Protein AF-A0ABD0QIL6-F1 (afdb_monomer_lite)

Sequence (92 aa):
MMTMMMMMCSSLVLLGLIGIGVTSSGSSTSSPRMKLSYKDLQQFNGVKRFDLERSCCFGALLLDEERGRLFVGARNFLLSLSLDNISKQEQK

Secondary structure (DSSP, 8-state):
-HHHHHHHHHHHHHHHHHTTS---------S-S----HHHHHHTT-------TT-----EEEEETTTTEEEEEETTEEEEEESS-TT-----

Structure (mmCIF, N/CA/C/O backbone):
data_AF-A0ABD0QIL6-F1
#
_entry.id   AF-A0ABD0QIL6-F1
#
loop_
_atom_site.group_PDB
_atom_site.id
_atom_site.type_symbol
_atom_site.label_atom_id
_atom_site.label_alt_id
_atom_site.label_comp_id
_atom_site.label_asym_id
_atom_site.label_entity_id
_atom_site.label_seq_id
_atom_site.pdbx_PDB_ins_code
_atom_site.Cartn_x
_atom_site.Cartn_y
_atom_site.Cartn_z
_atom_site.occupancy
_atom_site.B_iso_or_equiv
_atom_site.auth_seq_id
_atom_site.auth_comp_id
_atom_site.auth_asym_id
_atom_site.auth_atom_id
_atom_site.pdbx_PDB_model_num
ATOM 1 N N . MET A 1 1 ? 35.599 30.258 -63.672 1.00 59.50 1 MET A N 1
ATOM 2 C CA . MET A 1 1 ? 36.024 29.353 -62.576 1.00 59.50 1 MET A CA 1
ATOM 3 C C . MET A 1 1 ? 35.919 30.012 -61.196 1.00 59.50 1 MET A C 1
ATOM 5 O O . MET A 1 1 ? 35.295 29.416 -60.331 1.00 59.50 1 MET A O 1
ATOM 9 N N . MET A 1 2 ? 36.411 31.244 -60.984 1.00 63.59 2 MET A N 1
ATOM 10 C CA . MET A 1 2 ? 36.305 31.946 -59.681 1.00 63.59 2 MET A CA 1
ATOM 11 C C . MET A 1 2 ? 34.865 32.195 -59.186 1.00 63.59 2 MET A C 1
ATOM 13 O O . MET A 1 2 ? 34.603 32.068 -57.994 1.00 63.59 2 MET A O 1
ATOM 17 N N . THR A 1 3 ? 33.909 32.456 -60.083 1.00 63.44 3 THR A N 1
ATOM 18 C CA . THR A 1 3 ? 32.491 32.671 -59.725 1.00 63.44 3 THR A CA 1
ATOM 19 C C . THR A 1 3 ? 31.778 31.398 -59.253 1.00 63.44 3 THR A C 1
ATOM 21 O O . THR A 1 3 ? 30.939 31.463 -58.359 1.00 63.44 3 THR A O 1
ATOM 24 N N . MET A 1 4 ? 32.150 30.227 -59.785 1.00 60.91 4 MET A N 1
ATOM 25 C CA . MET A 1 4 ? 31.595 28.934 -59.352 1.00 60.91 4 MET A CA 1
ATOM 26 C C . MET A 1 4 ? 32.132 28.513 -57.975 1.00 60.91 4 MET A C 1
ATOM 28 O O . MET A 1 4 ? 31.402 27.917 -57.188 1.00 60.91 4 MET A O 1
ATOM 32 N N . MET A 1 5 ? 33.378 28.885 -57.655 1.00 66.69 5 MET A N 1
ATOM 33 C CA . MET A 1 5 ? 33.997 28.616 -56.354 1.00 66.69 5 MET A CA 1
ATOM 34 C C . MET A 1 5 ? 33.371 29.455 -55.227 1.00 66.69 5 MET A C 1
ATOM 36 O O . MET A 1 5 ? 33.071 28.920 -54.164 1.00 66.69 5 MET A O 1
ATOM 40 N N . MET A 1 6 ? 33.080 30.742 -55.469 1.00 66.19 6 MET A N 1
ATOM 41 C CA . MET A 1 6 ? 32.381 31.597 -54.493 1.00 66.19 6 MET A CA 1
ATOM 42 C C . MET A 1 6 ? 30.953 31.119 -54.192 1.00 66.19 6 MET A C 1
ATOM 44 O O . MET A 1 6 ? 30.525 31.162 -53.038 1.00 66.19 6 MET A O 1
ATOM 48 N N . MET A 1 7 ? 30.230 30.631 -55.206 1.00 66.81 7 MET A N 1
ATOM 49 C CA . MET A 1 7 ? 28.860 30.135 -55.041 1.00 66.81 7 MET A CA 1
ATOM 50 C C . MET A 1 7 ? 28.817 28.854 -54.193 1.00 66.81 7 MET A C 1
ATOM 52 O O . MET A 1 7 ? 27.994 28.755 -53.288 1.00 66.81 7 MET A O 1
ATOM 56 N N . MET A 1 8 ? 29.763 27.927 -54.397 1.00 70.31 8 MET A N 1
ATOM 57 C CA . MET A 1 8 ? 29.894 26.724 -53.563 1.00 70.31 8 MET A CA 1
ATOM 58 C C . MET A 1 8 ? 30.227 27.048 -52.102 1.00 70.31 8 MET A C 1
ATOM 60 O O . MET A 1 8 ? 29.630 26.468 -51.197 1.00 70.31 8 MET A O 1
ATOM 64 N N . CYS A 1 9 ? 31.144 27.989 -51.856 1.00 64.81 9 CYS A N 1
ATOM 65 C CA . CYS A 1 9 ? 31.502 28.395 -50.496 1.00 64.81 9 CYS A CA 1
ATOM 66 C C . CYS A 1 9 ? 30.313 29.021 -49.752 1.00 64.81 9 CYS A C 1
ATOM 68 O O . CYS A 1 9 ? 30.106 28.731 -48.577 1.00 64.81 9 CYS A O 1
ATOM 70 N N . SER A 1 10 ? 29.495 29.831 -50.432 1.00 63.50 10 SER A N 1
ATOM 71 C CA . SER A 1 10 ? 28.308 30.449 -49.828 1.00 63.50 10 SER A CA 1
ATOM 72 C C . SER A 1 10 ? 27.225 29.416 -49.481 1.00 63.50 10 SER A C 1
ATOM 74 O O . SER A 1 10 ? 26.652 29.470 -48.392 1.00 63.50 10 SER A O 1
ATOM 76 N N . SER A 1 11 ? 27.009 28.414 -50.341 1.00 63.91 11 SER A N 1
ATOM 77 C CA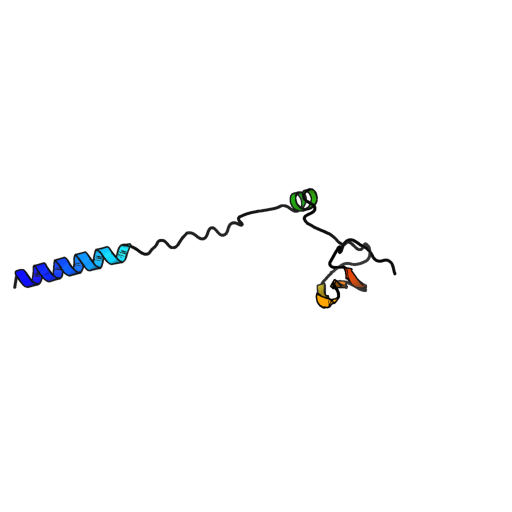 . SER A 1 11 ? 26.089 27.303 -50.062 1.00 63.91 11 SER A CA 1
ATOM 78 C C . SER A 1 11 ? 26.558 26.412 -48.906 1.00 63.91 11 SER A C 1
ATOM 80 O O . SER A 1 11 ? 25.733 25.961 -48.114 1.00 63.91 11 SER A O 1
ATOM 82 N N . LEU A 1 12 ? 27.871 26.191 -48.768 1.00 64.50 12 LEU A N 1
ATOM 83 C CA . LEU A 1 12 ? 28.455 25.431 -47.655 1.00 64.50 12 LEU A CA 1
ATOM 84 C C . LEU A 1 12 ? 28.315 26.165 -46.312 1.00 64.50 12 LEU A C 1
ATOM 86 O O . LEU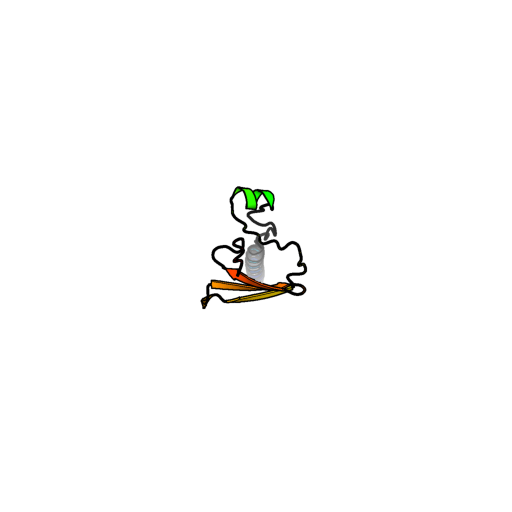 A 1 12 ? 28.004 25.537 -45.302 1.00 64.50 12 LEU A O 1
ATOM 90 N N . VAL A 1 13 ? 28.482 27.491 -46.300 1.00 64.75 13 VAL A N 1
ATOM 91 C CA . VAL A 1 13 ? 28.271 28.321 -45.099 1.00 64.75 13 VAL A CA 1
ATOM 92 C C . VAL A 1 13 ? 26.800 28.307 -44.674 1.00 64.75 13 VAL A C 1
ATOM 94 O O . VAL A 1 13 ? 26.506 28.193 -43.485 1.00 64.75 13 VAL A O 1
ATOM 97 N N . LEU A 1 14 ? 25.870 28.351 -45.635 1.00 60.56 14 LEU A N 1
ATOM 98 C CA . LEU A 1 14 ? 24.437 28.272 -45.347 1.00 60.56 14 LEU A CA 1
ATOM 99 C C . LEU A 1 14 ? 24.035 26.892 -44.795 1.00 60.56 14 LEU A C 1
ATOM 101 O O . LEU A 1 14 ? 23.251 26.825 -43.852 1.00 60.56 14 LEU A O 1
ATOM 105 N N . LEU A 1 15 ? 24.617 25.801 -45.310 1.00 60.22 15 LEU A N 1
ATOM 106 C CA . LEU A 1 15 ? 24.414 24.453 -44.759 1.00 60.22 15 LEU A CA 1
ATOM 107 C C . LEU A 1 15 ? 24.984 24.310 -43.336 1.00 60.22 15 LEU A C 1
ATOM 109 O O . LEU A 1 15 ? 24.369 23.65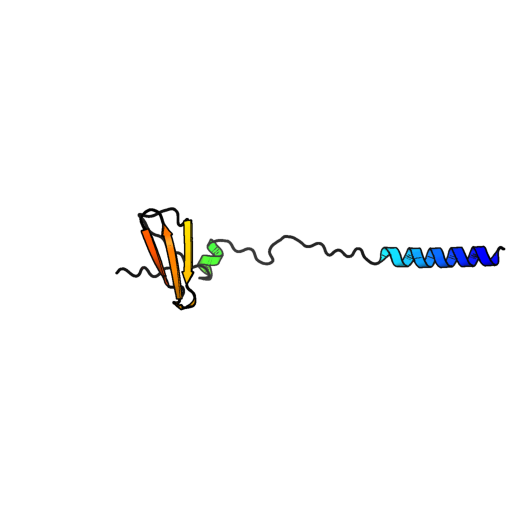9 -42.493 1.00 60.22 15 LEU A O 1
ATOM 113 N N . GLY A 1 16 ? 26.130 24.939 -43.051 1.00 60.03 16 GLY A N 1
ATOM 114 C CA . GLY A 1 16 ? 26.761 24.918 -41.727 1.00 60.03 16 GLY A CA 1
ATOM 115 C C . GLY A 1 16 ? 25.944 25.623 -40.638 1.00 60.03 16 GLY A C 1
ATOM 116 O O . GLY A 1 16 ? 25.948 25.185 -39.490 1.00 60.03 16 GLY A O 1
ATOM 117 N N . LEU A 1 17 ? 25.189 26.667 -40.992 1.00 57.53 17 LEU A N 1
ATOM 118 C CA . LEU A 1 17 ? 24.344 27.414 -40.051 1.00 57.53 17 LEU A CA 1
ATOM 119 C C . LEU A 1 17 ? 23.053 26.669 -39.667 1.00 57.53 17 LEU A C 1
ATOM 121 O O . LEU A 1 17 ? 22.541 26.864 -38.567 1.00 57.53 17 LEU A O 1
ATOM 125 N N . ILE A 1 18 ? 22.548 25.780 -40.529 1.00 57.34 18 ILE A N 1
ATOM 126 C CA . ILE A 1 18 ? 21.335 24.985 -40.260 1.00 57.34 18 ILE A CA 1
ATOM 127 C C . ILE A 1 18 ? 21.639 23.810 -39.305 1.00 57.34 18 ILE A C 1
ATOM 129 O O . ILE A 1 18 ? 20.754 23.343 -38.589 1.00 57.34 18 ILE A O 1
ATOM 133 N N . GLY A 1 19 ? 22.899 23.365 -39.222 1.00 54.56 19 GLY A N 1
ATOM 134 C CA . GLY A 1 19 ? 23.319 22.226 -38.394 1.00 54.56 19 GLY A CA 1
ATOM 135 C C . GLY A 1 19 ? 23.429 22.488 -36.884 1.00 54.56 19 GLY A C 1
ATOM 136 O O . GLY A 1 19 ? 23.588 21.538 -36.124 1.00 54.56 19 GLY A O 1
ATOM 137 N N . ILE A 1 20 ? 23.342 23.743 -36.428 1.00 56.28 20 ILE A N 1
ATOM 138 C CA . ILE A 1 20 ? 23.580 24.119 -35.016 1.00 56.28 20 ILE A CA 1
ATOM 139 C C . ILE A 1 20 ? 22.258 24.270 -34.224 1.00 56.28 20 ILE A C 1
ATOM 141 O O . ILE A 1 20 ? 22.257 24.413 -33.005 1.00 56.28 20 ILE A O 1
ATOM 145 N N . GLY A 1 21 ? 21.102 24.195 -34.891 1.00 57.53 21 GLY A N 1
ATOM 146 C CA . GLY A 1 21 ? 19.813 24.594 -34.315 1.00 57.53 21 GLY A CA 1
ATOM 147 C C . GLY A 1 21 ? 19.000 23.543 -33.548 1.00 57.53 21 GLY A C 1
ATOM 148 O O . GLY A 1 21 ? 17.896 23.876 -33.128 1.00 57.53 21 GLY A O 1
ATOM 149 N N . VAL A 1 22 ? 19.454 22.292 -33.373 1.00 59.25 22 VAL A N 1
ATOM 150 C CA . VAL A 1 22 ? 18.570 21.217 -32.850 1.00 59.25 22 VAL A CA 1
ATOM 151 C C . VAL A 1 22 ? 19.218 20.329 -31.782 1.00 59.25 22 VAL A C 1
ATOM 153 O O . VAL A 1 22 ? 19.039 19.116 -31.761 1.00 59.25 22 VAL A O 1
ATOM 156 N N . THR A 1 23 ? 19.938 20.922 -30.831 1.00 57.47 23 THR A N 1
ATOM 157 C CA . THR A 1 23 ? 20.288 20.225 -29.579 1.00 57.47 23 THR A CA 1
ATOM 158 C C . THR A 1 23 ? 19.769 20.977 -28.361 1.00 57.47 23 THR A C 1
ATOM 160 O O . THR A 1 23 ? 20.487 21.209 -27.396 1.00 57.47 23 THR A O 1
ATOM 163 N N . SER A 1 24 ? 18.491 21.351 -28.380 1.00 57.66 24 SER A N 1
ATOM 164 C CA . SER A 1 24 ? 17.720 21.563 -27.154 1.00 57.66 24 SER A CA 1
ATOM 165 C C . SER A 1 24 ? 17.035 20.251 -26.764 1.00 57.66 24 SER A C 1
ATOM 167 O O . SER A 1 24 ? 15.818 20.163 -26.618 1.00 57.66 24 SER A O 1
ATOM 169 N N . SER A 1 25 ? 17.831 19.195 -26.589 1.00 60.06 25 SER A N 1
ATOM 170 C CA . SER A 1 25 ? 17.419 18.036 -25.803 1.00 60.06 25 SER A CA 1
ATOM 171 C C . SER A 1 25 ? 17.223 18.529 -24.374 1.00 60.06 25 SER A C 1
ATOM 173 O O . SER A 1 25 ? 18.182 18.631 -23.609 1.00 60.06 25 SER A O 1
ATOM 175 N N . GLY A 1 26 ? 15.991 18.945 -24.069 1.00 58.66 26 GLY A N 1
ATOM 176 C CA . GLY A 1 26 ? 15.587 19.400 -22.750 1.00 58.66 26 GLY A CA 1
ATOM 177 C C . GLY A 1 26 ? 16.101 18.414 -21.715 1.00 58.66 26 GLY A C 1
ATOM 178 O O . GLY A 1 26 ? 15.840 17.215 -21.807 1.00 58.66 26 GLY A O 1
ATOM 179 N N . SER A 1 27 ? 16.887 18.917 -20.770 1.00 60.97 27 SER A N 1
ATOM 180 C CA . SER A 1 27 ? 17.368 18.153 -19.633 1.00 60.97 27 SER A CA 1
ATOM 181 C C . SER A 1 27 ? 16.152 17.642 -18.865 1.00 60.97 27 SER A C 1
ATOM 183 O O . SER A 1 27 ? 15.536 18.363 -18.083 1.00 60.97 27 SER A O 1
ATOM 185 N N . SER A 1 28 ? 15.759 16.394 -19.114 1.00 66.25 28 SER A N 1
ATOM 186 C CA . SER A 1 28 ? 14.740 15.714 -18.328 1.00 66.25 28 SER A CA 1
ATOM 187 C C . SER A 1 28 ? 15.303 15.545 -16.921 1.00 66.25 28 SER A C 1
ATOM 189 O O . SER A 1 28 ? 16.015 14.582 -16.637 1.00 66.25 28 SER A O 1
ATOM 191 N N . THR A 1 29 ? 15.060 16.513 -16.041 1.00 69.38 29 THR A N 1
ATOM 192 C CA . THR A 1 29 ? 15.420 16.380 -14.635 1.00 69.38 29 THR A CA 1
ATOM 193 C C . THR A 1 29 ? 14.597 15.222 -14.090 1.00 69.38 29 THR A C 1
ATOM 195 O O . THR A 1 29 ? 13.376 15.316 -13.991 1.00 69.38 29 THR A O 1
ATOM 198 N N . SER A 1 30 ? 15.250 14.111 -13.764 1.00 83.88 30 SER A N 1
ATOM 199 C CA . SER A 1 30 ? 14.623 12.888 -13.246 1.00 83.88 30 SER A CA 1
ATOM 200 C C . SER A 1 30 ? 14.069 13.045 -11.822 1.00 83.88 30 SER A C 1
ATOM 202 O O . SER A 1 30 ? 13.763 12.057 -11.156 1.00 83.88 30 SER A O 1
ATOM 204 N N . SER A 1 31 ? 13.981 14.278 -11.317 1.00 87.00 31 SER A N 1
ATOM 205 C CA . SER A 1 31 ? 13.459 14.588 -9.998 1.00 87.00 31 SER A CA 1
ATOM 206 C C . SER A 1 31 ? 11.926 14.653 -10.030 1.00 87.00 31 SER A C 1
ATOM 208 O O . SER A 1 31 ? 11.339 15.278 -10.918 1.00 87.00 31 SER A O 1
ATOM 210 N N . PRO A 1 32 ? 11.241 14.021 -9.060 1.00 91.50 32 PRO A N 1
ATOM 211 C CA . PRO A 1 32 ? 9.792 14.107 -8.969 1.00 91.50 32 PRO A CA 1
ATOM 212 C C . PRO A 1 32 ? 9.378 15.550 -8.671 1.00 91.50 32 PRO A C 1
ATOM 214 O O . PRO A 1 32 ? 9.974 16.212 -7.823 1.00 91.50 32 PRO A O 1
ATOM 217 N N . ARG A 1 33 ? 8.313 16.021 -9.329 1.00 91.50 33 ARG A N 1
ATOM 218 C CA . ARG A 1 33 ? 7.761 17.373 -9.110 1.00 91.50 33 ARG A CA 1
ATOM 219 C C . ARG A 1 33 ? 7.301 17.597 -7.668 1.00 91.50 33 ARG A C 1
ATOM 221 O O . ARG A 1 33 ? 7.306 18.722 -7.187 1.00 91.50 33 ARG A O 1
ATOM 228 N N . MET A 1 34 ? 6.896 16.522 -6.996 1.00 91.50 34 MET A N 1
ATOM 229 C CA . MET A 1 34 ? 6.430 16.536 -5.618 1.00 91.50 34 MET A CA 1
ATOM 230 C C . MET A 1 34 ? 6.974 15.301 -4.906 1.00 91.50 34 MET A C 1
ATOM 232 O O . MET A 1 34 ? 6.772 14.175 -5.360 1.00 91.50 34 MET A O 1
ATOM 236 N N . LYS A 1 35 ? 7.678 15.510 -3.795 1.00 94.25 35 LYS A N 1
ATOM 237 C CA . LYS A 1 35 ? 8.175 14.441 -2.930 1.00 94.25 35 LYS A CA 1
ATOM 238 C C . LYS A 1 35 ? 7.485 14.571 -1.582 1.00 94.25 35 LYS A C 1
ATOM 240 O O . LYS A 1 35 ? 7.721 15.538 -0.869 1.00 94.25 35 LYS A O 1
ATOM 245 N N . LEU A 1 36 ? 6.645 13.597 -1.256 1.00 95.31 36 LEU A N 1
ATOM 246 C CA . LEU A 1 36 ? 5.955 13.519 0.025 1.00 95.31 36 LEU A CA 1
ATOM 247 C C . LEU A 1 36 ? 6.561 12.398 0.856 1.00 95.31 36 LEU A C 1
ATOM 249 O O . LEU A 1 36 ? 6.776 11.287 0.366 1.00 95.31 36 LEU A O 1
ATOM 253 N N . SER A 1 37 ? 6.844 12.689 2.119 1.00 95.50 37 SER A N 1
ATOM 254 C CA . SER A 1 37 ? 7.192 11.666 3.088 1.00 95.50 37 SER A CA 1
ATOM 255 C C . SER A 1 37 ? 5.935 10.958 3.592 1.00 95.50 37 SER A C 1
ATOM 257 O O . SER A 1 37 ? 4.806 11.441 3.499 1.00 95.50 37 SER A O 1
ATOM 259 N N . TYR A 1 38 ? 6.139 9.804 4.213 1.00 94.62 38 TYR A N 1
ATOM 260 C CA . TYR A 1 38 ? 5.077 9.061 4.885 1.00 94.62 38 TYR A CA 1
ATOM 261 C C . TYR A 1 38 ? 4.389 9.856 6.012 1.00 94.62 38 TYR A C 1
ATOM 263 O O . TYR A 1 38 ? 3.229 9.587 6.334 1.00 94.62 38 TYR A O 1
ATOM 271 N N . LYS A 1 39 ? 5.093 10.815 6.632 1.00 95.50 39 LYS A N 1
ATOM 272 C CA . LYS A 1 39 ? 4.518 11.714 7.644 1.00 95.50 39 LYS A CA 1
ATOM 273 C C . LYS A 1 39 ? 3.577 12.724 6.994 1.00 95.50 39 LYS A C 1
ATOM 275 O O . LYS A 1 39 ? 2.450 12.871 7.457 1.00 95.50 39 LYS A O 1
ATOM 280 N N . ASP A 1 40 ? 3.995 13.310 5.876 1.00 96.12 40 ASP A N 1
ATOM 281 C CA . ASP A 1 40 ? 3.178 14.271 5.128 1.00 96.12 40 ASP A CA 1
ATOM 282 C C . ASP A 1 40 ? 1.881 13.608 4.641 1.00 96.12 40 ASP A C 1
ATOM 284 O O . ASP A 1 40 ? 0.788 14.129 4.853 1.00 96.12 40 ASP A O 1
ATOM 288 N N . LEU A 1 41 ? 1.977 12.392 4.087 1.00 94.94 41 LEU A N 1
ATOM 289 C CA . LEU A 1 41 ? 0.807 11.630 3.634 1.00 94.94 41 LEU A CA 1
ATOM 290 C C . LEU A 1 41 ? -0.195 11.330 4.759 1.00 94.94 41 LEU A C 1
ATOM 292 O O . LEU A 1 41 ? -1.398 11.305 4.511 1.00 94.94 41 LEU A O 1
ATOM 296 N N . GLN A 1 42 ? 0.274 11.113 5.991 1.00 92.44 42 GLN A N 1
ATOM 297 C CA . GLN A 1 42 ? -0.619 10.935 7.142 1.00 92.44 42 GLN A CA 1
ATOM 298 C C . GLN A 1 42 ? -1.322 12.224 7.524 1.00 92.44 42 GLN A C 1
ATOM 300 O O . GLN A 1 42 ? -2.525 12.209 7.770 1.00 92.44 42 GLN A O 1
ATOM 305 N N . GLN A 1 43 ? -0.579 13.328 7.561 1.00 93.69 43 GLN A N 1
ATOM 306 C CA . GLN A 1 43 ? -1.106 14.622 7.971 1.00 93.69 43 GLN A CA 1
ATOM 307 C C . GLN A 1 43 ? -2.208 15.113 7.024 1.00 93.69 43 GLN A C 1
ATOM 309 O O . GLN A 1 43 ? -3.210 15.653 7.482 1.00 93.69 43 GLN A O 1
ATOM 314 N N . PHE A 1 44 ? -2.067 14.857 5.721 1.00 93.50 44 PHE A N 1
ATOM 315 C CA . PHE A 1 44 ? -3.082 15.192 4.717 1.00 93.50 44 PHE A CA 1
ATOM 316 C C . PHE A 1 44 ? -4.158 14.114 4.527 1.00 93.50 44 PHE A C 1
ATOM 318 O O . PHE A 1 44 ? -4.971 14.220 3.613 1.00 93.50 44 PHE A O 1
ATOM 325 N N . ASN A 1 45 ? -4.173 13.066 5.362 1.00 88.62 45 ASN A N 1
ATOM 326 C CA . ASN A 1 45 ? -5.091 11.928 5.239 1.00 88.62 45 ASN A CA 1
ATOM 327 C C . ASN A 1 45 ? -5.045 11.253 3.845 1.00 88.62 45 ASN A C 1
ATOM 329 O O . ASN A 1 45 ? -6.014 10.624 3.423 1.00 88.62 45 ASN A O 1
ATOM 333 N N . GLY A 1 46 ? -3.914 11.383 3.141 1.00 90.19 46 GLY A N 1
ATOM 334 C CA . GLY A 1 46 ? -3.688 10.903 1.773 1.00 90.19 46 GLY A CA 1
ATOM 335 C C . GLY A 1 46 ? -3.260 9.438 1.694 1.00 90.19 46 GLY A C 1
ATOM 336 O O . GLY A 1 46 ? -2.919 8.946 0.624 1.00 90.19 46 GLY A O 1
ATOM 337 N N . VAL A 1 47 ? -3.243 8.736 2.827 1.00 93.12 47 VAL A N 1
ATOM 338 C CA . VAL A 1 47 ? -2.908 7.316 2.907 1.00 93.12 47 VAL A CA 1
ATOM 339 C C . VAL A 1 47 ? -3.827 6.624 3.904 1.00 93.12 47 VAL A C 1
ATOM 341 O O . VAL A 1 47 ? -4.010 7.081 5.033 1.00 93.12 47 VAL A O 1
ATOM 344 N N . LYS A 1 48 ? -4.396 5.495 3.486 1.00 91.19 48 LYS A N 1
ATOM 345 C CA . LYS A 1 48 ? -5.078 4.545 4.365 1.00 91.19 48 LYS A CA 1
ATOM 346 C C . LYS A 1 48 ? -4.190 3.331 4.551 1.00 91.19 48 LYS A C 1
ATOM 348 O O . LYS A 1 48 ? -3.439 2.966 3.649 1.00 91.19 48 LYS A O 1
ATOM 353 N N . ARG A 1 49 ? -4.229 2.746 5.745 1.00 89.94 49 ARG A N 1
ATOM 354 C CA . ARG A 1 49 ? -3.404 1.587 6.095 1.00 89.94 49 ARG A CA 1
ATOM 355 C C . ARG A 1 49 ? -4.250 0.504 6.703 1.00 89.94 49 ARG A C 1
ATOM 357 O O . ARG A 1 49 ? -5.232 0.786 7.386 1.00 89.94 49 ARG A O 1
ATOM 364 N N . PHE A 1 50 ? -3.821 -0.712 6.447 1.00 90.38 50 PHE A N 1
ATOM 365 C CA . PHE A 1 50 ? -4.362 -1.906 7.043 1.00 90.38 50 PHE A CA 1
ATOM 366 C C . PHE A 1 50 ? -3.210 -2.625 7.735 1.00 90.38 50 PHE A C 1
ATOM 368 O O . PHE A 1 50 ? -2.136 -2.762 7.149 1.00 90.38 50 PHE A O 1
ATOM 375 N N . ASP A 1 51 ? -3.437 -3.041 8.974 1.00 87.88 51 ASP A N 1
ATOM 376 C CA . ASP A 1 51 ? -2.493 -3.831 9.753 1.00 87.88 51 ASP A CA 1
ATOM 377 C C . ASP A 1 51 ? -3.238 -5.008 10.386 1.00 87.88 51 ASP A C 1
ATOM 379 O O . ASP A 1 51 ? -4.435 -4.920 10.686 1.00 87.88 51 ASP A O 1
ATOM 383 N N . LEU A 1 52 ? -2.536 -6.124 10.543 1.00 86.31 52 LEU A N 1
ATOM 384 C CA . LEU A 1 52 ? -3.077 -7.363 11.072 1.00 86.31 52 LEU A CA 1
ATOM 385 C C . LEU A 1 52 ? -2.015 -8.068 11.917 1.00 86.31 52 LEU A C 1
ATOM 387 O O . LEU A 1 52 ? -1.095 -8.680 11.382 1.00 86.31 52 LEU A O 1
ATOM 391 N N . GLU A 1 53 ? -2.202 -8.040 13.240 1.00 82.75 53 GLU A N 1
ATOM 392 C CA . GLU A 1 53 ? -1.205 -8.445 14.247 1.00 82.75 53 GLU A CA 1
ATOM 393 C C . GLU A 1 53 ? -0.594 -9.840 14.042 1.00 82.75 53 GLU A C 1
ATOM 395 O O . GLU A 1 53 ? 0.563 -10.075 14.384 1.00 82.75 53 GLU A O 1
ATOM 400 N N . ARG A 1 54 ? -1.371 -10.795 13.520 1.00 82.62 54 ARG A N 1
ATOM 401 C CA . ARG A 1 54 ? -0.971 -12.212 13.413 1.00 82.62 54 ARG A CA 1
ATOM 402 C C . ARG A 1 54 ? -0.621 -12.654 12.000 1.00 82.62 54 ARG A C 1
ATOM 404 O O . ARG A 1 54 ? -0.432 -13.846 11.763 1.00 82.62 54 ARG A O 1
ATOM 411 N N . SER A 1 55 ? -0.553 -11.721 11.060 1.00 84.06 55 SER A N 1
ATOM 412 C CA . SER A 1 55 ? -0.210 -12.022 9.678 1.00 84.06 55 SER A CA 1
ATOM 413 C C . SER A 1 55 ? 0.978 -11.185 9.237 1.00 84.06 55 SER A C 1
ATOM 415 O O . SER A 1 55 ? 1.183 -10.064 9.687 1.00 84.06 55 SER A O 1
ATOM 417 N N . 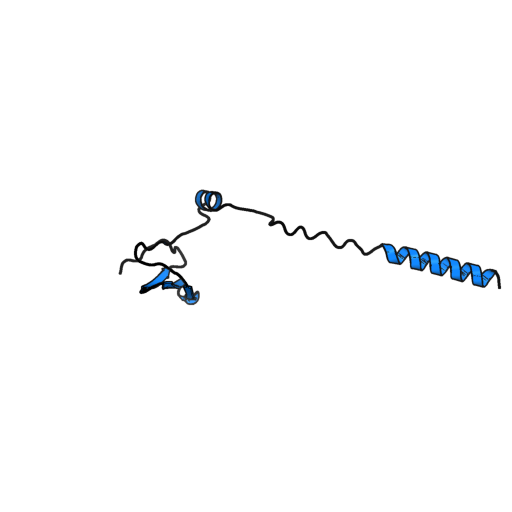CYS A 1 56 ? 1.749 -11.729 8.313 1.00 82.94 56 CYS A N 1
ATOM 418 C CA . CYS A 1 56 ? 2.770 -10.991 7.598 1.00 82.94 56 CYS A CA 1
ATOM 419 C C . CYS A 1 56 ? 2.730 -11.401 6.124 1.00 82.94 56 CYS A C 1
ATOM 421 O O . CYS A 1 56 ? 1.999 -12.323 5.745 1.00 82.94 56 CYS A O 1
ATOM 423 N N . CYS A 1 57 ? 3.540 -10.730 5.303 1.00 86.19 57 CYS A N 1
ATOM 424 C CA . CYS A 1 57 ? 3.770 -11.100 3.905 1.00 86.19 57 CYS A CA 1
ATOM 425 C C . CYS A 1 57 ? 2.508 -11.013 3.027 1.00 86.19 57 CYS A C 1
ATOM 427 O O . CYS A 1 57 ? 2.018 -12.023 2.527 1.00 86.19 57 CYS A O 1
ATOM 429 N N . PHE A 1 58 ? 2.013 -9.793 2.806 1.00 91.75 58 PHE A N 1
ATOM 430 C CA . PHE A 1 58 ? 0.950 -9.490 1.839 1.00 91.75 58 PHE A CA 1
ATOM 431 C C . PHE A 1 58 ? 1.475 -9.612 0.394 1.00 91.75 58 PHE A C 1
ATOM 433 O O . PHE A 1 58 ? 1.773 -8.613 -0.256 1.00 91.75 58 PHE A O 1
ATOM 440 N N . GLY A 1 59 ? 1.692 -10.845 -0.069 1.00 91.12 59 GLY A N 1
ATOM 441 C CA . GLY A 1 59 ? 2.387 -11.134 -1.331 1.00 91.12 59 GLY A CA 1
ATOM 442 C C . GLY A 1 59 ? 1.475 -11.312 -2.545 1.00 91.12 59 GLY A C 1
ATOM 443 O O . GLY A 1 59 ? 1.938 -11.157 -3.671 1.00 91.12 59 GLY A O 1
ATOM 444 N N . ALA A 1 60 ? 0.196 -11.628 -2.333 1.00 94.50 60 ALA A N 1
ATOM 445 C CA . ALA A 1 60 ? -0.777 -11.806 -3.407 1.00 94.50 60 ALA A CA 1
ATOM 446 C C . ALA A 1 60 ? -1.870 -10.738 -3.314 1.00 94.50 60 ALA A C 1
ATOM 448 O O . ALA A 1 60 ? -2.451 -10.542 -2.248 1.00 94.50 60 ALA A O 1
ATOM 449 N N . LEU A 1 61 ? -2.155 -10.067 -4.429 1.00 95.69 61 LEU A N 1
ATOM 450 C CA . LEU A 1 61 ? -3.172 -9.022 -4.534 1.00 95.69 61 LEU A CA 1
ATOM 451 C C . LEU A 1 61 ? -4.089 -9.3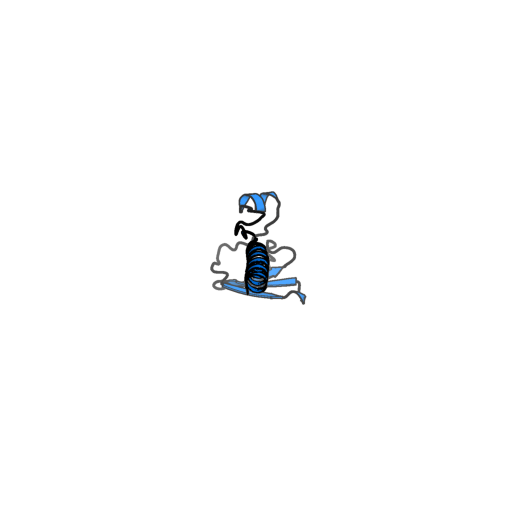38 -5.713 1.00 95.69 61 LEU A C 1
ATOM 453 O O . LEU A 1 61 ? -3.611 -9.597 -6.816 1.00 95.69 61 LEU A O 1
ATOM 457 N N . LEU A 1 62 ? -5.396 -9.294 -5.477 1.00 96.50 62 LEU A N 1
ATOM 458 C CA . LEU A 1 62 ? -6.417 -9.403 -6.511 1.00 96.50 62 LEU A CA 1
ATOM 459 C C . LEU A 1 62 ? -7.402 -8.248 -6.339 1.00 96.50 62 LEU A C 1
ATOM 461 O O . LEU A 1 62 ? -8.106 -8.162 -5.333 1.00 96.50 62 LEU A O 1
ATOM 465 N N . LEU A 1 63 ? -7.422 -7.358 -7.325 1.00 96.62 63 LEU A N 1
ATOM 466 C CA . LEU A 1 63 ? -8.318 -6.213 -7.368 1.00 96.62 63 LEU A CA 1
ATOM 467 C C . LEU A 1 63 ? -9.606 -6.597 -8.103 1.00 96.62 63 LEU A C 1
ATOM 469 O O . LEU A 1 63 ? -9.549 -7.076 -9.232 1.00 96.62 63 LEU A O 1
ATOM 473 N N . ASP A 1 64 ? -10.747 -6.372 -7.460 1.00 95.75 64 ASP A N 1
ATOM 474 C CA . ASP A 1 64 ? -12.082 -6.523 -8.033 1.00 95.75 64 ASP A CA 1
ATOM 475 C C . ASP A 1 64 ? -12.786 -5.159 -7.987 1.00 95.75 64 ASP A C 1
ATOM 477 O O . ASP A 1 64 ? -13.366 -4.762 -6.971 1.00 95.75 64 ASP A O 1
ATOM 481 N N . GLU A 1 65 ? -12.665 -4.411 -9.084 1.00 95.50 65 GLU A N 1
ATOM 482 C CA . GLU A 1 65 ? -13.225 -3.062 -9.211 1.00 95.50 65 GLU A CA 1
ATOM 483 C C . GLU A 1 65 ? -14.757 -3.087 -9.252 1.00 95.50 65 GLU A C 1
ATOM 485 O O . GLU A 1 65 ? -15.397 -2.283 -8.576 1.00 95.50 65 GLU A O 1
ATOM 490 N N . GLU A 1 66 ? -15.345 -4.063 -9.953 1.00 96.25 66 GLU A N 1
ATOM 491 C CA . GLU A 1 66 ? -16.798 -4.224 -10.104 1.00 96.25 66 GLU A CA 1
ATOM 492 C C . GLU A 1 66 ? -17.499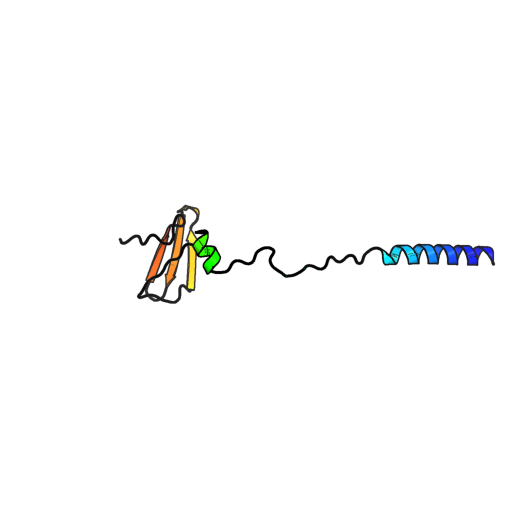 -4.381 -8.751 1.00 96.25 66 GLU A C 1
ATOM 494 O O . GLU A 1 66 ? -18.588 -3.851 -8.525 1.00 96.25 66 GLU A O 1
ATOM 499 N N . ARG A 1 67 ? -16.872 -5.113 -7.823 1.00 92.94 67 ARG A N 1
ATOM 500 C CA . ARG A 1 67 ? -17.411 -5.335 -6.474 1.00 92.94 67 ARG A CA 1
ATOM 501 C C . ARG A 1 67 ? -16.878 -4.364 -5.429 1.00 92.94 67 ARG A C 1
ATOM 503 O O . ARG A 1 67 ? -17.276 -4.467 -4.266 1.00 92.94 67 ARG A O 1
ATOM 510 N N . GLY A 1 68 ? -15.969 -3.464 -5.797 1.00 94.94 68 GLY A N 1
ATOM 511 C CA . GLY A 1 68 ? -15.350 -2.530 -4.862 1.00 94.94 68 GLY A CA 1
ATOM 512 C C . GLY A 1 68 ? -14.486 -3.219 -3.797 1.00 94.94 68 GLY A C 1
ATOM 513 O O . GLY A 1 68 ? -14.455 -2.765 -2.647 1.00 94.94 68 GLY A O 1
ATOM 514 N N . ARG A 1 69 ? -13.827 -4.342 -4.124 1.00 95.00 69 ARG A N 1
ATOM 515 C CA . ARG A 1 69 ? -13.052 -5.144 -3.159 1.00 95.00 69 ARG A CA 1
ATOM 516 C C . ARG A 1 69 ? -11.608 -5.386 -3.592 1.00 95.00 69 ARG A C 1
ATOM 518 O O . ARG A 1 69 ? -11.302 -5.604 -4.756 1.00 95.00 69 ARG A O 1
ATOM 525 N N . LEU A 1 70 ? -10.717 -5.405 -2.606 1.00 94.81 70 LEU A N 1
ATOM 526 C CA . LEU A 1 70 ? -9.324 -5.813 -2.743 1.00 94.81 70 LEU A CA 1
ATOM 527 C C . LEU A 1 70 ? -9.100 -7.081 -1.925 1.00 94.81 70 LEU A C 1
ATOM 529 O O . LEU A 1 70 ? -9.168 -7.058 -0.694 1.00 94.81 70 LEU A O 1
ATOM 533 N N . PHE A 1 71 ? -8.799 -8.180 -2.603 1.00 94.88 71 PHE A N 1
ATOM 534 C CA . PHE A 1 71 ? -8.413 -9.418 -1.950 1.00 94.88 71 PHE A CA 1
ATOM 535 C C . PHE A 1 71 ? -6.900 -9.459 -1.759 1.00 94.88 71 PHE A C 1
ATOM 537 O O . PHE A 1 71 ? -6.135 -9.218 -2.694 1.00 94.88 71 PHE A O 1
ATOM 544 N N . VAL A 1 72 ? -6.467 -9.776 -0.541 1.00 94.56 72 VAL A N 1
ATOM 545 C CA . VAL A 1 72 ? -5.048 -9.834 -0.182 1.00 94.56 72 VAL A CA 1
ATOM 546 C C . VAL A 1 72 ? -4.733 -11.197 0.415 1.00 94.56 72 VAL A C 1
ATOM 548 O O . VAL A 1 72 ? -5.282 -11.577 1.449 1.00 94.56 72 VAL A O 1
ATOM 551 N N . GLY A 1 73 ? -3.836 -11.933 -0.232 1.00 93.81 73 GLY A N 1
ATOM 552 C CA . GLY A 1 73 ? -3.254 -13.152 0.310 1.00 93.81 73 GLY A CA 1
ATOM 553 C C . GLY A 1 73 ? -2.093 -12.809 1.236 1.00 93.81 73 GLY A C 1
ATOM 554 O O . GLY A 1 73 ? -1.089 -12.235 0.804 1.00 93.81 73 GLY A O 1
ATOM 555 N N . ALA A 1 74 ? -2.237 -13.178 2.503 1.00 92.19 74 ALA A N 1
ATOM 556 C CA . ALA A 1 74 ? -1.205 -13.088 3.523 1.00 92.19 74 ALA A CA 1
ATOM 557 C C . ALA A 1 74 ? -0.861 -14.487 4.046 1.00 92.19 74 ALA A C 1
ATOM 559 O O . ALA A 1 74 ? -1.523 -15.483 3.739 1.00 92.19 74 ALA A O 1
ATOM 560 N N . ARG A 1 75 ? 0.182 -14.589 4.869 1.00 92.25 75 ARG A N 1
ATOM 561 C CA . ARG A 1 75 ? 0.554 -15.870 5.472 1.00 92.25 75 ARG A CA 1
ATOM 562 C C . ARG A 1 75 ? -0.592 -16.405 6.336 1.00 92.25 75 ARG A C 1
ATOM 564 O O . ARG A 1 75 ? -0.873 -15.833 7.381 1.00 92.25 75 ARG A O 1
ATOM 571 N N . ASN A 1 76 ? -1.195 -17.520 5.922 1.00 91.12 76 ASN A N 1
ATOM 572 C CA . ASN A 1 76 ? -2.332 -18.185 6.581 1.00 91.12 76 ASN A CA 1
ATOM 573 C C . ASN A 1 76 ? -3.649 -17.386 6.599 1.00 91.12 76 ASN A C 1
ATOM 575 O O . ASN A 1 76 ? -4.578 -17.780 7.300 1.00 91.12 76 ASN A O 1
ATOM 579 N N . PHE A 1 77 ? -3.752 -16.293 5.837 1.00 91.25 77 PHE A N 1
ATOM 580 C CA . PHE A 1 77 ? -4.962 -15.474 5.776 1.00 91.25 77 PHE A CA 1
ATOM 581 C C . PHE A 1 77 ? -5.292 -15.086 4.337 1.00 91.25 77 PHE A C 1
ATOM 583 O O . PHE A 1 77 ? -4.410 -14.755 3.546 1.00 91.25 77 PHE A O 1
ATOM 590 N N . LEU A 1 78 ? -6.587 -15.069 4.028 1.00 92.25 78 LEU A N 1
ATOM 591 C CA . LEU A 1 78 ? -7.128 -14.423 2.839 1.00 92.25 78 LEU A CA 1
ATOM 592 C C . LEU A 1 78 ? -8.032 -13.283 3.301 1.00 92.25 78 LEU A C 1
ATOM 594 O O . LEU A 1 78 ? -9.025 -13.510 3.989 1.00 92.25 78 LEU A O 1
ATOM 598 N N . LEU A 1 79 ? -7.662 -12.058 2.950 1.00 91.62 79 LEU A N 1
ATOM 599 C CA . LEU A 1 79 ? -8.355 -10.846 3.366 1.00 91.62 79 LEU A CA 1
ATOM 600 C C . LEU A 1 79 ? -9.237 -10.343 2.234 1.00 91.62 79 LEU A C 1
ATOM 602 O O . LEU A 1 79 ? -8.838 -10.387 1.075 1.00 91.62 79 LEU A O 1
ATOM 606 N N . SER A 1 80 ? -10.409 -9.826 2.585 1.00 93.31 80 SER A N 1
ATOM 607 C CA . SER A 1 80 ? -11.312 -9.117 1.679 1.00 93.31 80 SER A CA 1
ATOM 608 C C . SER A 1 80 ? -11.475 -7.692 2.199 1.00 93.31 80 SER A C 1
ATOM 610 O O . SER A 1 80 ? -12.285 -7.456 3.095 1.00 93.31 80 SER A O 1
ATOM 612 N N . LEU A 1 81 ? -10.736 -6.746 1.632 1.00 92.81 81 LEU A N 1
ATOM 613 C CA . LEU A 1 81 ? -10.766 -5.335 2.013 1.00 92.81 81 LEU A CA 1
ATOM 614 C C . LEU A 1 81 ? -11.734 -4.558 1.111 1.00 92.81 81 LEU A C 1
ATOM 616 O O . LEU A 1 81 ? -11.852 -4.852 -0.077 1.00 92.81 81 LEU A O 1
ATOM 620 N N . SER A 1 82 ? -12.423 -3.558 1.661 1.00 93.38 82 SER A N 1
ATOM 621 C CA . SER A 1 82 ? -13.237 -2.620 0.874 1.00 93.38 82 SER A CA 1
ATOM 622 C C . SER A 1 82 ? -12.346 -1.539 0.259 1.00 93.38 82 SER A C 1
ATOM 624 O O . SER A 1 82 ? -11.498 -0.975 0.954 1.00 93.38 82 SER A O 1
ATOM 626 N N . LEU A 1 83 ? -12.547 -1.227 -1.025 1.00 92.50 83 LEU A N 1
ATOM 627 C CA . LEU A 1 83 ? -11.797 -0.175 -1.720 1.00 92.50 83 LEU A CA 1
ATOM 628 C C . LEU A 1 83 ? -12.139 1.236 -1.223 1.00 92.50 83 LEU A C 1
ATOM 630 O O . LEU A 1 83 ? -11.268 2.102 -1.249 1.00 92.50 83 LEU A O 1
ATOM 634 N N . ASP A 1 84 ? -13.345 1.452 -0.689 1.00 91.44 84 ASP A N 1
ATOM 635 C CA . ASP A 1 84 ? -13.739 2.743 -0.107 1.00 91.44 84 ASP A CA 1
ATOM 636 C C . ASP A 1 84 ? -12.880 3.099 1.110 1.00 91.44 84 ASP A C 1
ATOM 638 O O . ASP A 1 84 ? -12.515 4.255 1.337 1.00 91.44 84 ASP A O 1
ATOM 642 N N . ASN A 1 85 ? -12.577 2.098 1.941 1.00 88.81 85 ASN A N 1
ATOM 643 C CA . ASN A 1 85 ? -11.705 2.265 3.089 1.00 88.81 85 ASN A CA 1
ATOM 644 C C . ASN A 1 85 ? -11.118 0.925 3.541 1.00 88.81 85 ASN A C 1
ATOM 646 O O . ASN A 1 85 ? -11.748 0.173 4.288 1.00 88.81 85 ASN A O 1
ATOM 650 N N . ILE A 1 86 ? -9.860 0.692 3.171 1.00 90.75 86 ILE A N 1
ATOM 651 C CA . ILE A 1 86 ? -9.134 -0.529 3.535 1.00 90.75 86 ILE A CA 1
ATOM 652 C C . ILE A 1 86 ? -8.864 -0.656 5.039 1.00 90.75 86 ILE A C 1
ATOM 654 O O . ILE A 1 86 ? -8.543 -1.742 5.502 1.00 90.75 86 ILE A O 1
ATOM 658 N N . SER A 1 87 ? -8.966 0.431 5.812 1.00 85.69 87 SER A N 1
ATOM 659 C CA . SER A 1 87 ? -8.745 0.414 7.263 1.00 85.69 87 SER A CA 1
ATOM 660 C C . SER A 1 87 ? -9.943 -0.137 8.035 1.00 85.69 87 SER A C 1
ATOM 662 O O . SER A 1 87 ? -9.822 -0.412 9.228 1.00 85.69 87 SER A O 1
ATOM 664 N N . LYS A 1 88 ? -11.106 -0.289 7.389 1.00 79.25 88 LYS A N 1
ATOM 665 C CA . LYS A 1 88 ? -12.269 -0.918 8.013 1.00 79.25 88 LYS A CA 1
ATOM 666 C C . LYS A 1 88 ? -12.028 -2.424 8.093 1.00 79.25 88 LYS A C 1
ATOM 668 O O . LYS A 1 88 ? -12.110 -3.129 7.092 1.00 79.25 88 LYS A O 1
ATOM 673 N N . GLN A 1 89 ? -11.726 -2.911 9.294 1.00 66.44 89 GLN A N 1
ATOM 674 C CA . GLN A 1 89 ? -11.779 -4.338 9.586 1.00 66.44 89 GLN A CA 1
ATOM 675 C C . GLN A 1 89 ? -13.248 -4.746 9.695 1.00 66.44 89 GLN A C 1
ATOM 677 O O . GLN A 1 89 ? -13.905 -4.493 10.702 1.00 66.44 89 GLN A O 1
ATOM 682 N N . GLU A 1 90 ? -13.770 -5.364 8.641 1.00 59.75 90 GLU A N 1
ATOM 683 C CA . GLU A 1 90 ? -15.036 -6.087 8.717 1.00 59.75 90 GLU A CA 1
ATOM 684 C C . GLU A 1 90 ? -14.763 -7.376 9.505 1.00 59.75 90 GLU A C 1
ATOM 686 O O . GLU A 1 90 ? -14.303 -8.372 8.946 1.00 59.75 90 GLU A O 1
ATOM 691 N N . GLN A 1 91 ? -14.965 -7.341 10.826 1.00 47.91 91 GLN A N 1
ATOM 692 C CA . GLN A 1 91 ? -15.081 -8.574 11.600 1.00 47.91 91 GLN A CA 1
ATOM 693 C C . GLN A 1 91 ? -16.369 -9.266 11.159 1.00 47.91 91 GLN A C 1
ATOM 695 O O . GLN A 1 91 ? -17.459 -8.722 11.341 1.00 47.91 91 GLN A O 1
ATOM 700 N N . LYS A 1 92 ? -16.234 -10.445 10.561 1.00 37.25 92 LYS A N 1
ATOM 701 C CA . LYS A 1 92 ? -17.347 -11.340 10.276 1.00 37.25 92 LYS A CA 1
ATOM 702 C C . LYS A 1 92 ? -17.064 -12.704 10.879 1.00 37.25 92 LYS A C 1
ATOM 704 O O . LYS A 1 92 ? -15.900 -13.148 10.766 1.00 37.25 92 LYS A O 1
#

Organism: Cirrhinus mrigala (NCBI:txid683832)

Radius of gyration: 31.09 Å; chains: 1; bounding box: 54×51×77 Å

InterPro domains:
  IPR001627 Sema domain [PS51004] (33-92)
  IPR015943 WD40/YVTN repeat-like-containing domain superfamily [G3DSA:2.130.10.10] (28-92)
  IPR036352 Sema domain superfamily [SSF101912] (45-90)

pLDDT: mean 80.49, std 15.57, range [37.25, 96.62]

Foldseek 3Di:
DVVVVVVVVVVVVVVVVVVPPPPPPPPPPPDDPDDDDPVRCVVVVVDADADDPPWDDQPDWDDDVVVQWIWTDIDVDIDTAGNVHRHDDPDD